Protein AF-A0A0D3C0K4-F1 (afdb_monomer_lite)

pLDDT: mean 89.53, std 8.66, range [51.41, 96.94]

Radius of gyration: 12.95 Å; chains: 1; bounding box: 29×22×34 Å

Secondary structure (DSSP, 8-state):
--HHHHHHHHHHHHHHT-HHHHHHHHHHHHHH-TT-HHHHHHHHHHHHHHHHHHHHHHHHSSS---HHHHHHHHHT-

Organism: NCBI:txid109376

InterPro domains:
  IPR011990 Tetratricopeptide-like helical domain superfamily [G3DSA:1.25.40.10] (1-74)
  IPR011990 Tetratricopeptide-like helical domain superfamily [SSF48452] (4-64)

Structure (mmCIF, N/CA/C/O backbone):
data_AF-A0A0D3C0K4-F1
#
_entry.id   AF-A0A0D3C0K4-F1
#
loop_
_atom_site.group_PDB
_atom_site.id
_atom_site.type_symbol
_atom_site.label_atom_id
_atom_site.label_alt_id
_atom_site.label_comp_id
_atom_site.label_asym_id
_atom_site.label_entity_id
_atom_site.label_seq_id
_atom_site.pdbx_PDB_ins_code
_atom_site.Cartn_x
_atom_site.Cartn_y
_atom_site.Cartn_z
_atom_site.occupancy
_atom_site.B_iso_or_equiv
_atom_site.auth_seq_id
_atom_site.auth_comp_id
_atom_site.auth_asym_id
_atom_site.auth_atom_id
_atom_site.pdbx_PDB_model_num
ATOM 1 N N . MET A 1 1 ? 6.407 5.599 -15.778 1.00 76.75 1 MET A N 1
ATOM 2 C CA . MET A 1 1 ? 7.471 5.318 -14.791 1.00 76.75 1 MET A CA 1
ATOM 3 C C . MET A 1 1 ? 7.824 3.840 -14.845 1.00 76.75 1 MET A C 1
ATOM 5 O O . MET A 1 1 ? 6.998 3.069 -15.324 1.00 76.75 1 MET A O 1
ATOM 9 N N . ASP A 1 2 ? 9.029 3.457 -14.422 1.00 91.12 2 ASP A N 1
ATOM 10 C CA . ASP A 1 2 ? 9.390 2.049 -14.212 1.00 91.12 2 ASP A CA 1
ATOM 11 C C . ASP A 1 2 ? 8.909 1.559 -12.832 1.00 91.12 2 ASP A C 1
ATOM 13 O O . ASP A 1 2 ? 8.403 2.334 -12.013 1.00 91.12 2 ASP A O 1
ATOM 17 N N . LYS A 1 3 ? 9.015 0.251 -12.589 1.00 93.25 3 LYS A N 1
ATOM 18 C CA . LYS A 1 3 ? 8.582 -0.386 -11.336 1.00 93.25 3 LYS A CA 1
ATOM 19 C C . LYS A 1 3 ? 9.316 0.185 -10.118 1.00 93.25 3 LYS A C 1
ATOM 21 O O . LYS A 1 3 ? 8.697 0.346 -9.069 1.00 93.25 3 LYS A O 1
ATOM 26 N N . GLU A 1 4 ? 10.602 0.513 -10.233 1.00 94.06 4 GLU A N 1
ATOM 27 C CA . GLU A 1 4 ? 11.397 1.070 -9.140 1.00 94.06 4 GLU A CA 1
ATOM 28 C C . GLU A 1 4 ? 10.899 2.463 -8.751 1.00 94.06 4 GLU A C 1
ATOM 30 O O . GLU A 1 4 ? 10.760 2.753 -7.562 1.00 94.06 4 GLU A O 1
ATOM 35 N N . ALA A 1 5 ? 10.58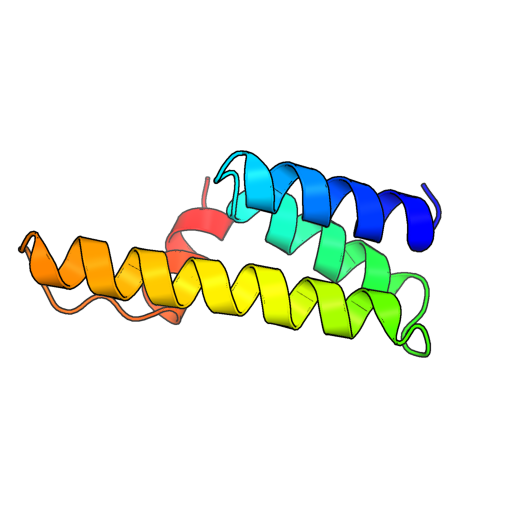2 3.309 -9.732 1.00 95.19 5 ALA A N 1
ATOM 36 C CA . ALA A 1 5 ? 10.032 4.636 -9.495 1.00 95.19 5 ALA A CA 1
ATOM 37 C C . ALA A 1 5 ? 8.668 4.562 -8.800 1.00 95.19 5 ALA A C 1
ATOM 39 O O . ALA A 1 5 ? 8.483 5.240 -7.791 1.00 95.19 5 ALA A O 1
ATOM 40 N N . TYR A 1 6 ? 7.759 3.699 -9.269 1.00 95.38 6 TYR A N 1
ATOM 41 C CA . TYR A 1 6 ? 6.465 3.482 -8.607 1.00 95.38 6 TYR A CA 1
ATOM 42 C C . TYR A 1 6 ? 6.640 2.955 -7.175 1.00 95.38 6 TYR A C 1
ATOM 44 O O . TYR A 1 6 ? 6.053 3.480 -6.234 1.00 95.38 6 TYR A O 1
ATOM 52 N N . GLY A 1 7 ? 7.529 1.979 -6.963 1.00 92.94 7 GLY A N 1
ATOM 53 C CA . GLY A 1 7 ? 7.809 1.455 -5.623 1.00 92.94 7 GLY A CA 1
ATOM 54 C C . GLY A 1 7 ? 8.435 2.487 -4.672 1.00 92.94 7 GLY A C 1
ATOM 55 O O . GLY A 1 7 ? 8.165 2.472 -3.469 1.00 92.94 7 GLY A O 1
ATOM 56 N N . ASN A 1 8 ? 9.269 3.393 -5.183 1.00 94.12 8 ASN A N 1
ATOM 57 C CA . ASN A 1 8 ? 9.856 4.475 -4.391 1.00 94.12 8 ASN A CA 1
ATOM 58 C C . ASN A 1 8 ? 8.834 5.568 -4.074 1.00 94.12 8 ASN A C 1
ATOM 60 O O . ASN A 1 8 ? 8.818 6.080 -2.955 1.00 94.12 8 ASN A O 1
ATOM 64 N N . GLN A 1 9 ? 7.966 5.902 -5.026 1.00 95.31 9 GLN A N 1
ATOM 65 C CA . GLN A 1 9 ? 6.914 6.886 -4.818 1.00 95.31 9 GLN A CA 1
ATOM 66 C C . GLN A 1 9 ? 5.870 6.385 -3.805 1.00 95.31 9 GLN A C 1
ATOM 68 O O . GLN A 1 9 ? 5.573 7.108 -2.852 1.00 95.31 9 GLN A O 1
ATOM 73 N N . ALA A 1 10 ? 5.470 5.109 -3.873 1.00 93.94 10 ALA A N 1
ATOM 74 C CA . ALA A 1 10 ? 4.649 4.464 -2.843 1.00 93.94 10 ALA A CA 1
ATOM 75 C C . ALA A 1 10 ? 5.274 4.565 -1.437 1.00 93.94 10 ALA A C 1
ATOM 77 O O . ALA A 1 10 ? 4.588 4.837 -0.449 1.00 93.94 10 ALA A O 1
ATOM 78 N N . ALA A 1 11 ? 6.597 4.401 -1.327 1.00 93.00 11 ALA A N 1
ATOM 79 C CA . ALA A 1 11 ? 7.300 4.552 -0.053 1.00 93.00 11 ALA A CA 1
ATOM 80 C C . ALA A 1 11 ? 7.228 5.989 0.491 1.00 93.00 11 ALA A C 1
ATOM 82 O O . ALA A 1 11 ? 7.074 6.183 1.700 1.00 93.00 11 ALA A O 1
ATOM 83 N N . CYS A 1 12 ? 7.312 6.996 -0.383 1.00 95.00 12 CYS A N 1
ATOM 84 C CA . CYS A 1 12 ? 7.124 8.396 -0.008 1.00 95.00 12 CYS A CA 1
ATOM 85 C C . CYS A 1 12 ? 5.690 8.653 0.469 1.00 95.00 12 CYS A C 1
ATOM 87 O O . CYS A 1 12 ? 5.504 9.244 1.533 1.00 95.00 12 CYS A O 1
ATOM 89 N N . TYR A 1 13 ? 4.688 8.155 -0.258 1.00 94.12 13 TYR 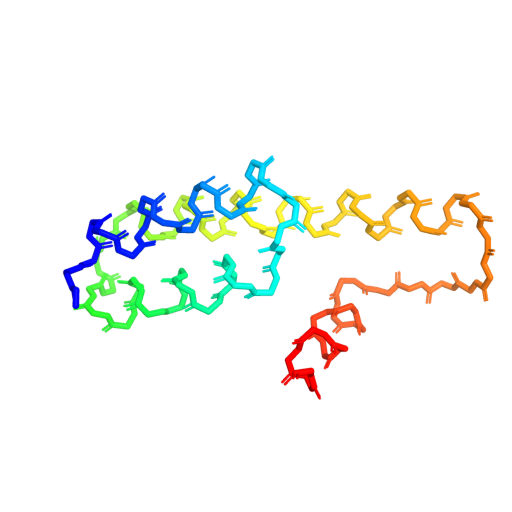A N 1
ATOM 90 C CA . TYR A 1 13 ? 3.283 8.284 0.125 1.00 94.12 13 TYR A CA 1
ATOM 91 C C . TYR A 1 13 ? 2.980 7.637 1.479 1.00 94.12 13 TYR A C 1
ATOM 93 O O . TYR A 1 13 ? 2.318 8.256 2.314 1.00 94.12 13 TYR A O 1
ATOM 101 N N . ASN A 1 14 ? 3.577 6.478 1.774 1.00 88.44 14 ASN A N 1
ATOM 102 C CA . ASN A 1 14 ? 3.498 5.858 3.101 1.00 88.44 14 ASN A CA 1
ATOM 103 C C . ASN A 1 14 ? 4.013 6.780 4.214 1.00 88.44 14 ASN A C 1
ATOM 105 O O . ASN A 1 14 ? 3.398 6.880 5.272 1.00 88.44 14 ASN A O 1
ATOM 109 N N . LYS A 1 15 ? 5.129 7.487 3.991 1.00 89.12 15 LYS A N 1
ATOM 110 C CA . LYS A 1 15 ? 5.669 8.441 4.977 1.00 89.12 15 LYS A CA 1
ATOM 111 C C . LYS A 1 15 ? 4.816 9.698 5.126 1.00 89.12 15 LYS A C 1
ATOM 113 O O . LYS A 1 15 ? 4.842 10.307 6.192 1.00 89.12 15 LYS A O 1
ATOM 118 N N . LEU A 1 16 ? 4.066 10.065 4.092 1.00 91.56 16 LEU A N 1
ATOM 119 C CA . LEU A 1 16 ? 3.138 11.195 4.103 1.00 91.56 16 LEU A CA 1
ATOM 120 C C . LEU A 1 16 ? 1.749 10.830 4.655 1.00 91.56 16 LEU A C 1
ATOM 122 O O . LEU A 1 16 ? 0.931 11.722 4.858 1.00 91.56 16 LEU A O 1
ATOM 126 N N . GLY A 1 17 ? 1.470 9.544 4.900 1.00 88.06 17 GLY A N 1
ATOM 127 C CA . GLY A 1 17 ? 0.139 9.060 5.284 1.00 88.06 17 GLY A CA 1
ATOM 128 C C . GLY A 1 17 ? -0.870 9.042 4.128 1.00 88.06 17 GLY A C 1
ATOM 129 O O . GLY A 1 17 ? -2.063 8.848 4.351 1.00 88.06 17 GLY A O 1
ATOM 130 N N . ALA A 1 18 ? -0.400 9.221 2.893 1.00 91.38 18 ALA A N 1
ATOM 131 C CA . ALA A 1 18 ? -1.197 9.214 1.672 1.00 91.38 18 ALA A CA 1
ATOM 132 C C . ALA A 1 18 ? -1.425 7.768 1.188 1.00 91.38 18 ALA A C 1
ATOM 134 O O . ALA A 1 18 ? -0.893 7.325 0.175 1.00 91.38 18 ALA A O 1
ATOM 135 N N . ILE A 1 19 ? -2.162 6.984 1.980 1.00 90.62 19 ILE A N 1
ATOM 136 C CA . ILE A 1 19 ? -2.279 5.526 1.787 1.00 90.62 19 ILE A CA 1
ATOM 137 C C . ILE A 1 19 ? -2.954 5.165 0.453 1.00 90.62 19 ILE A C 1
ATOM 139 O O . ILE A 1 19 ? -2.590 4.155 -0.141 1.00 90.62 19 ILE A O 1
ATOM 143 N N . ALA A 1 20 ? -3.904 5.977 -0.029 1.00 91.25 20 ALA A N 1
ATOM 144 C CA . ALA A 1 20 ? -4.574 5.750 -1.313 1.00 91.25 20 ALA A CA 1
ATOM 145 C C . ALA A 1 20 ? -3.578 5.781 -2.480 1.00 91.25 20 ALA A C 1
ATOM 147 O O . ALA A 1 20 ? -3.458 4.797 -3.207 1.00 91.25 20 ALA A O 1
ATOM 148 N N . ASP A 1 21 ? -2.798 6.859 -2.581 1.00 93.25 21 ASP A N 1
ATOM 149 C CA . ASP A 1 21 ? -1.785 7.022 -3.626 1.00 93.25 21 ASP A CA 1
ATOM 150 C C . ASP A 1 21 ? -0.705 5.927 -3.530 1.00 93.25 21 ASP A C 1
ATOM 152 O O . ASP A 1 21 ? -0.266 5.363 -4.531 1.00 93.25 21 ASP A O 1
ATOM 156 N N . GLY A 1 22 ? -0.318 5.549 -2.304 1.00 94.69 22 GLY A N 1
ATOM 157 C CA . GLY A 1 22 ? 0.623 4.450 -2.073 1.00 94.69 22 GLY A CA 1
ATOM 158 C C . GLY A 1 22 ? 0.110 3.078 -2.531 1.00 94.69 22 GLY A C 1
ATOM 159 O O . GLY A 1 22 ? 0.907 2.260 -2.999 1.00 94.69 22 GLY A O 1
ATOM 160 N N . LEU A 1 23 ? -1.198 2.813 -2.411 1.00 93.00 23 LEU A N 1
ATOM 161 C CA . LEU A 1 23 ? -1.828 1.584 -2.907 1.00 93.00 23 LEU A CA 1
ATOM 162 C C . LEU A 1 23 ? -1.845 1.542 -4.440 1.00 93.00 23 LEU A C 1
ATOM 164 O O . LEU A 1 23 ? -1.508 0.510 -5.018 1.00 93.00 23 LEU A O 1
ATOM 168 N N . GLU A 1 24 ? -2.183 2.653 -5.092 1.00 93.50 24 GLU A N 1
ATOM 169 C CA . GLU A 1 24 ? -2.196 2.736 -6.556 1.00 93.50 24 GLU A CA 1
ATOM 170 C C . GLU A 1 24 ? -0.795 2.502 -7.140 1.00 93.50 24 GLU A C 1
ATOM 172 O O . GLU A 1 24 ? -0.600 1.646 -8.011 1.00 93.50 24 GLU A O 1
ATOM 177 N N . ASP A 1 25 ? 0.211 3.194 -6.602 1.00 95.44 25 ASP A N 1
ATOM 178 C CA . ASP A 1 25 ? 1.587 3.083 -7.084 1.00 95.44 25 ASP A CA 1
ATOM 179 C C . ASP A 1 25 ? 2.150 1.674 -6.892 1.00 95.44 25 ASP A C 1
ATOM 181 O O . ASP A 1 25 ? 2.873 1.158 -7.751 1.00 95.44 25 ASP A O 1
ATOM 185 N N . VAL A 1 26 ? 1.818 1.005 -5.785 1.00 95.44 26 VAL A N 1
ATOM 186 C CA . VAL A 1 26 ? 2.318 -0.351 -5.562 1.00 95.44 26 VAL A CA 1
ATOM 187 C C . VAL A 1 26 ? 1.619 -1.393 -6.433 1.00 95.44 26 VAL A C 1
ATOM 189 O O . VAL A 1 26 ? 2.259 -2.358 -6.862 1.00 95.44 26 VAL A O 1
ATOM 192 N N . GLU A 1 27 ? 0.342 -1.194 -6.757 1.00 94.62 27 GLU A N 1
ATOM 193 C CA . GLU A 1 27 ? -0.358 -2.020 -7.741 1.00 94.62 27 GLU A CA 1
ATOM 194 C C . GLU A 1 27 ? 0.261 -1.850 -9.128 1.00 94.62 27 GLU A C 1
ATOM 196 O O . GLU A 1 27 ? 0.576 -2.851 -9.778 1.00 94.62 27 GLU A O 1
ATOM 201 N N . LYS A 1 28 ? 0.562 -0.610 -9.530 1.00 95.94 28 LYS A N 1
ATOM 202 C CA . LYS A 1 28 ? 1.261 -0.327 -10.789 1.00 95.94 28 LYS A CA 1
ATOM 203 C C . LYS A 1 28 ? 2.663 -0.932 -10.824 1.00 95.94 28 LYS A C 1
ATOM 205 O O . LYS A 1 28 ? 3.070 -1.502 -11.835 1.00 95.94 28 LYS A O 1
ATOM 210 N N . CYS A 1 29 ? 3.396 -0.855 -9.714 1.00 95.94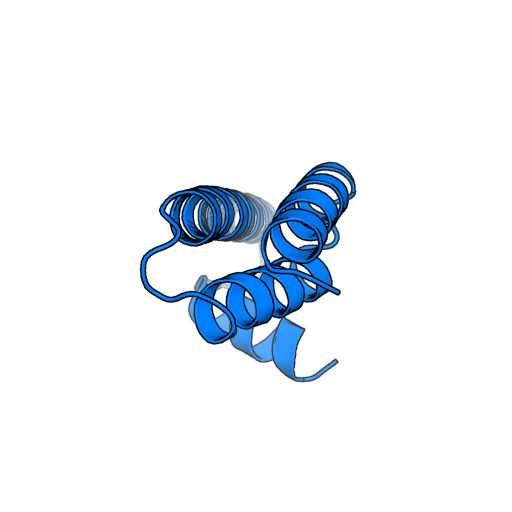 29 CYS A N 1
ATOM 211 C CA . CYS A 1 29 ? 4.717 -1.463 -9.560 1.00 95.94 29 CYS A CA 1
ATOM 212 C C . CYS A 1 29 ? 4.683 -2.978 -9.828 1.00 95.94 29 CYS A C 1
ATOM 214 O O . CYS A 1 29 ? 5.509 -3.491 -10.587 1.00 95.94 29 CYS A O 1
ATOM 216 N N . ILE A 1 30 ? 3.708 -3.681 -9.243 1.00 96.62 30 ILE A N 1
ATOM 217 C CA . ILE A 1 30 ? 3.535 -5.132 -9.405 1.00 96.62 30 ILE A CA 1
ATOM 218 C C . ILE A 1 30 ? 3.005 -5.482 -10.803 1.00 96.62 30 ILE A C 1
ATOM 220 O O . ILE A 1 30 ? 3.433 -6.484 -11.372 1.00 96.62 30 ILE A O 1
ATOM 224 N N . GLU A 1 31 ? 2.109 -4.672 -11.375 1.00 96.56 31 GLU A N 1
ATOM 225 C CA . GLU A 1 31 ? 1.602 -4.849 -12.746 1.00 96.56 31 GLU A CA 1
ATOM 226 C C . GLU A 1 31 ? 2.742 -4.787 -13.774 1.00 96.56 31 GLU A C 1
ATOM 228 O O . GLU A 1 31 ? 2.798 -5.603 -14.695 1.00 96.56 31 GLU A O 1
ATOM 233 N N . LEU A 1 32 ? 3.676 -3.846 -13.595 1.00 96.94 32 LEU A N 1
ATOM 234 C CA . LEU A 1 32 ? 4.819 -3.660 -14.491 1.00 96.94 32 LEU A CA 1
ATOM 235 C C . LEU A 1 32 ? 5.834 -4.806 -14.421 1.00 96.94 32 LEU A C 1
ATOM 237 O O . LEU A 1 32 ? 6.420 -5.165 -15.443 1.00 96.94 32 LEU A O 1
ATOM 241 N N . ASP A 1 33 ? 6.068 -5.369 -13.235 1.00 96.25 33 ASP A N 1
ATOM 242 C CA . ASP A 1 33 ? 6.936 -6.536 -13.066 1.00 96.25 33 ASP A CA 1
ATOM 243 C C . ASP A 1 33 ? 6.489 -7.408 -11.883 1.00 96.25 33 ASP A C 1
ATOM 245 O O . ASP A 1 33 ? 6.936 -7.219 -10.746 1.00 96.25 33 ASP A O 1
ATOM 249 N N . PRO A 1 34 ? 5.679 -8.445 -12.151 1.00 96.50 34 PRO A N 1
ATOM 250 C CA . PRO A 1 34 ? 5.206 -9.368 -11.123 1.00 96.50 34 PRO A CA 1
ATOM 251 C C . PRO A 1 34 ? 6.308 -10.210 -10.463 1.00 96.50 34 PRO A C 1
ATOM 253 O O . PRO A 1 34 ? 6.032 -10.953 -9.524 1.00 96.50 34 PRO A O 1
ATOM 256 N N . LYS A 1 35 ? 7.554 -10.171 -10.954 1.00 96.00 35 LYS A N 1
ATOM 257 C CA . LYS A 1 35 ? 8.693 -10.871 -10.334 1.00 96.00 35 LYS A CA 1
ATOM 258 C C . LYS A 1 35 ? 9.515 -9.954 -9.435 1.00 96.00 35 LYS A C 1
ATOM 260 O O . LYS A 1 35 ? 10.433 -10.423 -8.759 1.00 96.00 35 LYS A O 1
ATOM 265 N N . PHE A 1 36 ? 9.205 -8.661 -9.411 1.00 94.00 36 PHE A N 1
ATOM 266 C CA . PHE A 1 36 ? 9.932 -7.697 -8.612 1.00 94.00 36 PHE A CA 1
ATOM 267 C C . PHE A 1 36 ? 9.530 -7.787 -7.139 1.00 94.00 36 PHE A C 1
ATOM 269 O O . PHE A 1 36 ? 8.477 -7.310 -6.718 1.00 94.00 36 PHE A O 1
ATOM 276 N N . SER A 1 37 ? 10.412 -8.367 -6.325 1.00 94.31 37 SER A N 1
ATOM 277 C CA . SER A 1 37 ? 10.212 -8.511 -4.878 1.00 94.31 37 SER A CA 1
ATOM 278 C C . SER A 1 37 ? 9.980 -7.173 -4.170 1.00 94.31 37 SER A C 1
ATOM 280 O O . SER A 1 37 ? 9.207 -7.118 -3.214 1.00 94.31 37 SER A O 1
ATOM 282 N N . GLY A 1 38 ? 10.591 -6.091 -4.664 1.00 93.44 38 GLY A N 1
ATOM 283 C CA . GLY A 1 38 ? 10.420 -4.745 -4.122 1.00 93.44 38 GLY A CA 1
ATOM 284 C C . GLY A 1 38 ? 8.966 -4.274 -4.140 1.00 93.44 38 GLY A C 1
ATOM 285 O O . GLY A 1 38 ? 8.513 -3.718 -3.144 1.00 93.44 38 GLY A O 1
ATOM 286 N N . GLY A 1 39 ? 8.206 -4.570 -5.200 1.00 94.12 39 GLY A N 1
ATOM 287 C CA . GLY A 1 39 ? 6.784 -4.219 -5.282 1.00 94.12 39 GLY A CA 1
ATOM 288 C C . GLY A 1 39 ? 5.961 -4.888 -4.181 1.00 94.12 39 GLY A C 1
ATOM 289 O O . GLY A 1 39 ? 5.185 -4.235 -3.488 1.00 94.12 39 GLY A O 1
ATOM 290 N N . TYR A 1 40 ? 6.202 -6.173 -3.920 1.00 96.12 40 TYR A N 1
ATOM 291 C CA . TYR A 1 40 ? 5.522 -6.893 -2.838 1.00 96.12 40 TYR A CA 1
ATOM 292 C C . TYR A 1 40 ? 5.947 -6.426 -1.441 1.00 96.12 40 TYR A C 1
ATOM 294 O O . TYR A 1 40 ? 5.104 -6.360 -0.548 1.00 96.12 40 TYR A O 1
ATOM 302 N N . ILE A 1 41 ? 7.221 -6.063 -1.249 1.00 96.06 41 ILE A N 1
ATOM 303 C CA . ILE A 1 41 ? 7.701 -5.471 0.011 1.00 96.06 41 ILE A CA 1
ATOM 304 C C . ILE A 1 41 ? 6.974 -4.152 0.275 1.00 96.06 41 ILE A C 1
ATOM 306 O O . ILE A 1 41 ? 6.414 -3.965 1.353 1.00 96.06 41 ILE A O 1
ATOM 310 N N . ARG A 1 42 ? 6.911 -3.267 -0.726 1.00 95.44 42 ARG A N 1
ATOM 311 C CA . ARG A 1 42 ? 6.164 -2.009 -0.619 1.00 95.44 42 ARG A CA 1
ATOM 312 C C . ARG A 1 42 ? 4.689 -2.257 -0.347 1.00 95.44 42 ARG A C 1
ATOM 314 O O . ARG A 1 42 ? 4.110 -1.560 0.477 1.00 95.44 42 ARG A O 1
ATOM 321 N N . LYS A 1 43 ? 4.092 -3.287 -0.952 1.00 94.50 43 LYS A N 1
ATOM 322 C CA . LYS A 1 43 ? 2.674 -3.600 -0.741 1.00 94.50 43 LYS A CA 1
ATOM 323 C C . LYS A 1 43 ? 2.423 -3.981 0.710 1.00 94.50 43 LYS A C 1
ATOM 325 O O . LYS A 1 43 ? 1.488 -3.473 1.317 1.00 94.50 43 LYS A O 1
ATOM 330 N N . ALA A 1 44 ? 3.291 -4.817 1.275 1.00 94.88 44 ALA A N 1
ATOM 331 C CA . ALA A 1 44 ? 3.218 -5.190 2.680 1.00 94.88 44 ALA A CA 1
ATOM 332 C C . ALA A 1 44 ? 3.365 -3.972 3.608 1.00 94.88 44 ALA A C 1
ATOM 334 O O . ALA A 1 44 ? 2.639 -3.880 4.594 1.00 94.88 44 ALA A O 1
ATOM 335 N N . GLU A 1 45 ? 4.247 -3.020 3.284 1.00 94.69 45 GLU A N 1
ATOM 336 C CA . GLU A 1 45 ? 4.382 -1.768 4.041 1.00 94.69 45 GLU A CA 1
ATOM 337 C C . GLU A 1 45 ? 3.097 -0.927 3.986 1.00 94.69 45 GLU A C 1
ATOM 339 O O . GLU A 1 45 ? 2.595 -0.521 5.033 1.00 94.69 45 GLU A O 1
ATOM 344 N N . VAL A 1 46 ? 2.531 -0.702 2.793 1.00 93.56 46 VAL A N 1
ATOM 345 C CA . VAL A 1 46 ? 1.280 0.066 2.627 1.00 93.56 46 VAL A CA 1
ATOM 346 C C . VAL A 1 46 ? 0.128 -0.604 3.392 1.00 93.56 46 VAL A C 1
ATOM 348 O O . VAL A 1 46 ? -0.617 0.050 4.122 1.00 93.56 46 VAL A O 1
ATOM 351 N N . GLU A 1 47 ? -0.006 -1.928 3.276 1.00 92.25 47 GLU A N 1
ATOM 352 C CA . GLU A 1 47 ? -1.050 -2.691 3.971 1.00 92.25 47 GLU A CA 1
ATOM 353 C C . GLU A 1 47 ? -0.863 -2.719 5.491 1.00 92.25 47 GLU A C 1
ATOM 355 O O . GLU A 1 47 ? -1.851 -2.769 6.227 1.00 92.25 47 GLU A O 1
ATOM 360 N N . PHE A 1 48 ? 0.379 -2.674 5.971 1.00 93.12 48 PHE A N 1
ATOM 361 C CA . PHE A 1 48 ? 0.679 -2.538 7.392 1.00 93.12 48 PHE A CA 1
ATOM 362 C C . PHE A 1 48 ? 0.179 -1.190 7.928 1.00 93.12 48 PHE A C 1
ATOM 364 O O . PHE A 1 48 ? -0.600 -1.166 8.880 1.00 93.12 48 PHE A O 1
ATOM 371 N N . TYR A 1 49 ? 0.517 -0.085 7.257 1.00 90.81 49 TYR A N 1
ATOM 372 C CA . TYR A 1 49 ? 0.044 1.250 7.644 1.00 90.81 49 TYR A CA 1
ATOM 373 C C . TYR A 1 49 ? -1.480 1.374 7.607 1.00 90.81 49 TYR A C 1
ATOM 375 O O . TYR A 1 49 ? -2.079 1.962 8.505 1.00 90.81 49 TYR A O 1
ATOM 383 N N . LEU A 1 50 ? -2.129 0.778 6.606 1.00 90.88 50 LEU A N 1
ATOM 384 C CA . LEU A 1 50 ? -3.586 0.738 6.531 1.00 90.88 50 LEU A CA 1
ATOM 385 C C . LEU A 1 50 ? -4.202 0.050 7.760 1.00 90.88 50 LEU A C 1
ATOM 387 O O . LEU A 1 50 ? -5.178 0.551 8.321 1.00 90.88 50 LEU A O 1
ATOM 391 N N . LYS A 1 51 ? -3.643 -1.088 8.190 1.00 91.38 51 LYS A N 1
ATOM 392 C CA . LYS A 1 51 ? -4.114 -1.800 9.389 1.00 91.38 51 LYS A CA 1
ATOM 393 C C . LYS A 1 51 ? -3.929 -0.962 10.647 1.00 91.38 51 LYS A C 1
ATOM 395 O O . LYS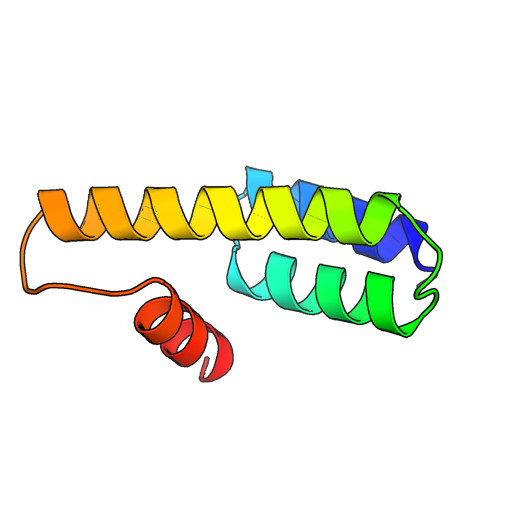 A 1 51 ? -4.847 -0.920 11.464 1.00 91.38 51 LYS A O 1
ATOM 400 N N . ASP A 1 52 ? -2.800 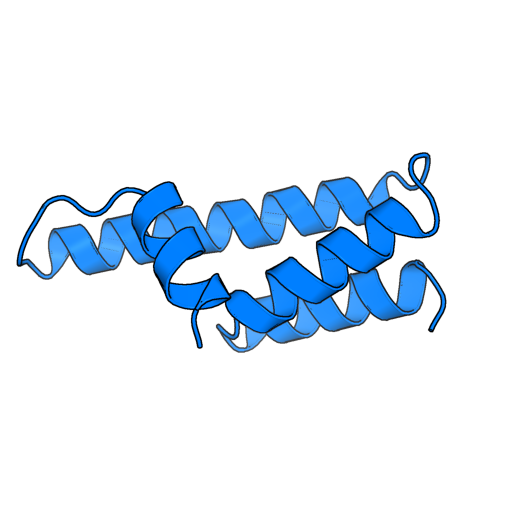-0.274 10.776 1.00 90.62 52 ASP A N 1
ATOM 401 C CA . ASP A 1 52 ? -2.550 0.633 11.898 1.00 90.62 52 ASP A CA 1
ATOM 402 C C . ASP A 1 52 ? -3.569 1.780 11.910 1.00 90.62 52 ASP A C 1
ATOM 404 O O . ASP A 1 52 ? -4.197 2.037 12.937 1.00 90.62 52 ASP A O 1
ATOM 408 N N . CYS A 1 53 ? -3.841 2.403 10.758 1.00 87.75 53 CYS A N 1
ATOM 409 C CA . CYS A 1 53 ? -4.878 3.430 10.642 1.00 87.75 53 CYS A CA 1
ATOM 410 C C . CYS A 1 53 ? -6.255 2.911 11.065 1.00 87.75 53 CYS A C 1
ATOM 412 O O . CYS A 1 53 ? -6.954 3.584 11.820 1.00 87.75 53 CYS A O 1
ATOM 414 N N . VAL A 1 54 ? -6.641 1.709 10.630 1.00 89.94 54 VAL A N 1
ATOM 415 C CA . VAL A 1 54 ? -7.900 1.076 11.053 1.00 89.94 54 VAL A CA 1
ATOM 416 C C . VAL A 1 54 ? -7.939 0.871 12.565 1.00 89.94 54 VAL A C 1
ATOM 418 O O . VAL A 1 54 ? -8.954 1.176 13.191 1.00 89.94 54 VAL A O 1
ATOM 421 N N . GLN A 1 55 ? -6.856 0.381 13.172 1.00 90.12 55 GLN A N 1
ATOM 422 C CA . GLN A 1 55 ? -6.790 0.189 14.621 1.00 90.12 55 GLN A CA 1
ATOM 423 C C . GLN A 1 55 ? -6.950 1.507 15.377 1.00 90.12 55 GLN A C 1
ATOM 425 O O . GLN A 1 55 ? -7.737 1.567 16.322 1.00 90.12 55 GLN A O 1
ATOM 430 N N . GLU A 1 56 ? -6.250 2.561 14.962 1.00 88.94 56 GLU A N 1
ATOM 431 C CA . GLU A 1 56 ? -6.332 3.871 15.613 1.00 88.94 56 GLU A CA 1
ATOM 432 C C . GLU A 1 56 ? -7.709 4.523 15.432 1.00 88.94 56 GLU A C 1
ATOM 434 O O . GLU A 1 56 ? -8.281 5.040 16.395 1.00 88.94 56 GLU A O 1
ATOM 439 N N . ILE A 1 57 ? -8.306 4.416 14.240 1.00 86.44 57 ILE A N 1
ATOM 440 C CA . ILE A 1 57 ? -9.680 4.875 13.981 1.00 86.44 57 ILE A CA 1
ATOM 441 C C . ILE A 1 57 ? -10.676 4.120 14.871 1.00 86.44 57 ILE A C 1
ATOM 443 O O . ILE A 1 57 ? -11.551 4.735 15.486 1.00 86.44 57 ILE A O 1
ATOM 447 N N . ASN A 1 58 ? -10.528 2.798 14.986 1.00 89.06 58 ASN A N 1
ATOM 448 C CA . ASN A 1 58 ? -11.391 1.973 15.829 1.00 89.06 58 ASN A CA 1
ATOM 449 C C . ASN A 1 58 ? -11.231 2.326 17.321 1.00 89.06 58 ASN A C 1
ATOM 451 O O . ASN A 1 58 ? -12.233 2.400 18.029 1.00 89.06 58 ASN A O 1
ATOM 455 N N . LYS A 1 59 ? -10.007 2.611 17.798 1.00 88.06 59 LYS A N 1
ATOM 456 C CA . LYS A 1 59 ? -9.740 3.064 19.181 1.00 88.06 59 LYS A CA 1
ATOM 457 C C . LYS A 1 59 ? -10.359 4.432 19.489 1.00 88.06 59 LYS A C 1
ATOM 459 O O . LYS A 1 59 ? -10.833 4.644 20.603 1.00 88.06 59 LYS A O 1
ATOM 464 N N . ALA A 1 60 ? -10.375 5.347 18.519 1.00 84.00 60 ALA A N 1
ATOM 465 C CA . ALA A 1 60 ? -10.964 6.682 18.661 1.00 84.00 60 ALA A CA 1
ATOM 466 C C . ALA A 1 60 ? -12.516 6.701 18.628 1.00 84.00 60 ALA A C 1
ATOM 468 O O . ALA A 1 60 ? -13.110 7.717 18.983 1.00 84.00 60 ALA A O 1
ATOM 469 N N . ASN A 1 61 ? -13.155 5.567 18.288 1.00 74.88 61 ASN A N 1
ATOM 470 C CA . ASN A 1 61 ? -14.600 5.270 18.228 1.00 74.88 61 ASN A CA 1
ATOM 471 C C . ASN A 1 61 ? -15.461 5.965 17.144 1.00 74.88 61 ASN A C 1
ATOM 473 O O . ASN A 1 61 ? -15.664 7.177 17.164 1.00 74.88 61 ASN A O 1
ATOM 477 N N . ARG A 1 62 ? -16.136 5.130 16.320 1.00 57.47 62 ARG A N 1
ATOM 478 C CA . ARG A 1 62 ? -17.565 5.223 15.888 1.00 57.47 62 ARG A CA 1
ATOM 479 C C . ARG A 1 62 ? -18.084 3.985 15.109 1.00 57.47 62 ARG A C 1
ATOM 481 O O . ARG A 1 62 ? -19.101 4.071 14.426 1.00 57.47 62 ARG A O 1
ATOM 488 N N . GLY A 1 63 ? -17.420 2.832 15.206 1.00 68.88 63 GLY A N 1
ATOM 489 C CA . GLY A 1 63 ? -17.816 1.584 14.538 1.00 68.88 63 GLY A CA 1
ATOM 490 C C . GLY A 1 63 ? -16.619 0.657 14.333 1.00 68.88 63 GLY A C 1
ATOM 491 O O . GLY A 1 63 ? -15.484 1.095 14.482 1.00 68.88 63 GLY A O 1
ATOM 492 N N . VAL A 1 64 ? -16.871 -0.613 14.012 1.00 82.31 64 VAL A N 1
ATOM 493 C CA . VAL A 1 64 ? -15.822 -1.558 13.605 1.00 82.31 64 VAL A CA 1
ATOM 494 C C . VAL A 1 64 ? -15.548 -1.326 12.124 1.00 82.31 64 VAL A C 1
ATOM 496 O O . VAL A 1 64 ? -16.377 -1.677 11.290 1.00 82.31 64 VAL A O 1
ATOM 499 N N . LEU A 1 65 ? -14.418 -0.696 11.809 1.00 87.06 65 LEU A N 1
ATOM 500 C CA . LEU A 1 65 ? -13.908 -0.583 10.446 1.00 87.06 65 LEU A CA 1
ATOM 501 C C . LEU A 1 65 ? -12.967 -1.758 10.168 1.00 87.06 65 LEU A C 1
ATOM 503 O O . LEU A 1 65 ? -12.123 -2.087 11.008 1.00 87.06 65 LEU A O 1
ATOM 507 N N . THR A 1 66 ? -13.099 -2.374 8.998 1.00 89.88 66 THR A N 1
ATOM 508 C CA . THR A 1 66 ? -12.127 -3.345 8.484 1.00 89.88 66 THR A CA 1
ATOM 509 C C . THR A 1 66 ? -11.123 -2.664 7.542 1.00 89.88 66 THR A C 1
ATOM 511 O O . THR A 1 66 ? -11.410 -1.595 6.993 1.00 89.88 66 THR A O 1
ATOM 514 N N . PRO A 1 67 ? -9.927 -3.243 7.327 1.00 87.94 67 PRO A N 1
ATOM 515 C CA . PRO A 1 67 ? -9.014 -2.792 6.273 1.00 87.94 67 PRO A CA 1
ATOM 516 C C . PRO A 1 67 ? -9.675 -2.721 4.895 1.00 87.94 67 PRO A C 1
ATOM 518 O O . PRO A 1 67 ? -9.390 -1.801 4.132 1.00 87.94 67 PRO A O 1
ATOM 521 N N . GLU A 1 68 ? -10.579 -3.649 4.591 1.00 88.56 68 GLU A N 1
ATOM 522 C CA . GLU A 1 68 ? -11.338 -3.703 3.344 1.00 88.56 68 GLU A CA 1
ATOM 523 C C . GLU A 1 68 ? -12.294 -2.512 3.220 1.00 88.56 68 GLU A C 1
ATOM 525 O O . GLU A 1 68 ? -12.293 -1.845 2.187 1.00 88.56 68 GLU A O 1
ATOM 530 N N . ASP A 1 69 ? -13.021 -2.166 4.288 1.00 89.31 69 ASP A N 1
ATOM 531 C CA . ASP A 1 69 ? -13.888 -0.980 4.302 1.00 89.31 69 ASP A CA 1
ATOM 532 C C . ASP A 1 69 ? -13.093 0.305 4.055 1.00 89.31 69 ASP A C 1
ATOM 534 O O . ASP A 1 69 ? -13.558 1.216 3.366 1.00 89.31 69 ASP A O 1
ATOM 538 N N . LEU A 1 70 ? -11.894 0.407 4.640 1.00 85.50 70 LEU A N 1
ATOM 539 C CA . LEU A 1 70 ? -11.032 1.567 4.438 1.00 85.50 70 LEU A CA 1
ATOM 540 C C . LEU A 1 70 ? -10.467 1.589 3.014 1.00 85.50 70 LEU A C 1
ATOM 542 O O . LEU A 1 70 ? -10.503 2.641 2.384 1.00 85.50 70 LEU A O 1
ATOM 546 N N . LYS A 1 71 ? -10.026 0.446 2.473 1.00 85.62 71 LYS A N 1
ATOM 547 C CA . LYS A 1 71 ? -9.601 0.332 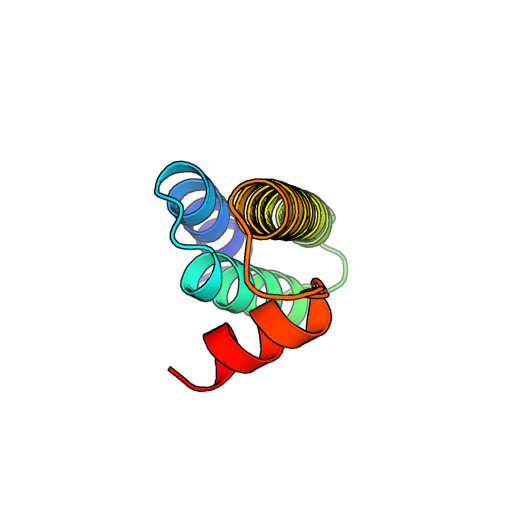1.067 1.00 85.62 71 LYS A CA 1
ATOM 548 C C . LYS A 1 71 ? -10.713 0.755 0.115 1.00 85.62 71 LYS A C 1
ATOM 550 O O . LYS A 1 71 ? -10.474 1.604 -0.732 1.00 85.62 71 LYS A O 1
ATOM 555 N N . GLU A 1 72 ? -11.934 0.244 0.276 1.00 86.38 72 GLU A N 1
ATOM 556 C CA . GLU A 1 72 ? -13.064 0.633 -0.579 1.00 86.38 72 GLU A CA 1
ATOM 557 C C . GLU A 1 72 ? -13.352 2.135 -0.525 1.00 86.38 72 GLU A C 1
ATOM 559 O O . GLU A 1 72 ? -13.690 2.736 -1.544 1.00 86.38 72 GLU A O 1
ATOM 564 N N . ARG A 1 73 ? -13.219 2.758 0.651 1.00 85.50 73 ARG A N 1
ATOM 565 C CA . ARG A 1 73 ? -13.375 4.211 0.794 1.00 85.50 73 ARG A CA 1
ATOM 566 C C . ARG A 1 73 ? -12.276 4.976 0.068 1.00 85.50 73 ARG A C 1
ATOM 568 O O . ARG A 1 73 ? -12.582 5.984 -0.554 1.00 85.50 73 ARG A O 1
ATOM 575 N N . LEU A 1 74 ? -11.034 4.504 0.148 1.00 81.12 74 LEU A N 1
ATOM 576 C CA . LEU A 1 74 ? -9.881 5.134 -0.497 1.00 81.12 74 LEU A CA 1
ATOM 577 C C . LEU A 1 74 ? -9.910 4.978 -2.024 1.00 81.12 74 LEU A C 1
ATOM 579 O O . LEU A 1 74 ? -9.472 5.879 -2.718 1.00 81.12 74 LEU A O 1
ATOM 583 N N . VAL A 1 75 ? -10.475 3.883 -2.541 1.00 70.31 75 VAL A N 1
ATOM 584 C CA . VAL A 1 75 ? -10.614 3.622 -3.989 1.00 70.31 75 VAL A CA 1
ATOM 585 C C . VAL A 1 75 ? -11.770 4.414 -4.629 1.00 70.31 75 VAL A C 1
ATOM 587 O O . VAL A 1 75 ? -11.843 4.532 -5.848 1.00 70.31 75 VAL A O 1
ATOM 590 N N . ARG A 1 76 ? -12.709 4.945 -3.831 1.00 62.09 76 ARG A N 1
ATOM 591 C CA . ARG A 1 76 ? -13.865 5.731 -4.314 1.00 62.09 76 ARG A CA 1
ATOM 592 C C . ARG A 1 76 ? -13.655 7.253 -4.281 1.00 62.09 76 ARG A C 1
ATOM 594 O O . ARG A 1 76 ? -14.593 7.971 -4.632 1.00 62.09 76 ARG A O 1
ATOM 601 N N . LEU A 1 77 ? -12.501 7.728 -3.817 1.00 51.41 77 LEU A N 1
ATOM 602 C CA . LEU A 1 77 ? -12.112 9.146 -3.799 1.00 51.41 77 LEU A CA 1
ATOM 603 C C . LEU A 1 77 ? -11.285 9.487 -5.039 1.00 51.41 77 LEU A C 1
ATOM 605 O O . LEU A 1 77 ? -11.433 10.637 -5.508 1.00 51.41 77 LEU A O 1
#

Sequence (77 aa):
MDKEAYGNQAACYNKLGAIADGLEDVEKCIELDPKFSGGYIRKAEVEFYLKDCVQEINKANRGVLTPEDLKERLVRL

Foldseek 3Di:
DALVVLLVVLVVCLVVVVLLSSCVSLVVSCVRPVVDVSSVVSNVSSLVSLVVVQVVDVVVDDDRDDSVNVNVVSVVD